Protein AF-A0A1S2IKV8-F1 (afdb_monomer_lite)

pLDDT: mean 79.37, std 18.68, range [34.56, 98.0]

Structure (mmCIF, N/CA/C/O backbone):
data_AF-A0A1S2IKV8-F1
#
_entry.id   AF-A0A1S2IKV8-F1
#
loop_
_atom_site.group_PDB
_atom_site.id
_atom_site.type_symbol
_atom_site.label_atom_id
_atom_site.label_alt_id
_atom_site.label_comp_id
_atom_site.label_asym_id
_atom_site.label_entity_id
_atom_site.label_seq_id
_atom_site.pdbx_PDB_ins_code
_atom_site.Cartn_x
_atom_site.Cartn_y
_atom_site.Cartn_z
_atom_site.occupancy
_atom_site.B_iso_or_equiv
_atom_site.auth_seq_id
_atom_site.auth_comp_id
_atom_site.auth_asym_id
_atom_site.auth_atom_id
_atom_site.pdbx_PDB_model_num
ATOM 1 N N . MET A 1 1 ? 4.629 18.616 -2.161 1.00 34.56 1 MET A N 1
ATOM 2 C CA . MET A 1 1 ? 4.610 17.263 -1.569 1.00 34.56 1 MET A CA 1
ATOM 3 C C . MET A 1 1 ? 3.720 16.422 -2.468 1.00 34.56 1 MET A C 1
ATOM 5 O O . MET A 1 1 ? 2.600 16.847 -2.713 1.00 34.56 1 MET A O 1
ATOM 9 N N . ALA A 1 2 ? 4.242 15.358 -3.077 1.00 35.72 2 ALA A N 1
ATOM 10 C CA . ALA A 1 2 ? 3.446 14.491 -3.943 1.00 35.72 2 ALA A CA 1
ATOM 11 C C . ALA A 1 2 ? 2.628 13.530 -3.077 1.00 35.72 2 ALA A C 1
ATOM 13 O O . ALA A 1 2 ? 3.184 12.928 -2.161 1.00 35.72 2 ALA A O 1
ATOM 14 N N . VAL A 1 3 ? 1.330 13.417 -3.344 1.00 51.94 3 VAL A N 1
ATOM 15 C CA . VAL A 1 3 ? 0.437 12.495 -2.636 1.00 51.94 3 VAL A CA 1
ATOM 16 C C . VAL A 1 3 ? 0.169 11.319 -3.561 1.00 51.94 3 VAL A C 1
ATOM 18 O O . VAL A 1 3 ? -0.279 11.508 -4.689 1.00 51.94 3 VAL A O 1
ATOM 21 N N . TRP A 1 4 ? 0.460 10.107 -3.097 1.00 59.16 4 TRP A N 1
ATOM 22 C CA . TRP A 1 4 ? 0.116 8.891 -3.824 1.00 59.16 4 TRP A CA 1
ATOM 23 C C . TRP A 1 4 ? -1.388 8.628 -3.682 1.00 59.16 4 TRP A C 1
ATOM 25 O O . TRP A 1 4 ? -1.863 8.168 -2.639 1.00 59.16 4 TRP A O 1
ATOM 35 N N . GLY A 1 5 ? -2.148 9.006 -4.711 1.00 56.25 5 GLY A N 1
ATOM 36 C CA . GLY A 1 5 ? -3.606 8.880 -4.735 1.00 56.25 5 GLY A CA 1
ATOM 37 C C . GLY A 1 5 ? -4.066 7.423 -4.732 1.00 56.25 5 GLY A C 1
ATOM 38 O O . GLY A 1 5 ? -3.407 6.556 -5.305 1.00 56.25 5 GLY A O 1
ATOM 39 N N . ALA A 1 6 ? -5.186 7.153 -4.057 1.00 60.28 6 ALA A N 1
ATOM 40 C CA . ALA A 1 6 ? -5.900 5.894 -4.249 1.00 60.28 6 ALA A CA 1
ATOM 41 C C . ALA A 1 6 ? -6.487 5.867 -5.665 1.00 60.28 6 ALA A C 1
ATOM 43 O O . ALA A 1 6 ? -6.822 6.918 -6.209 1.00 60.28 6 ALA A O 1
ATOM 44 N N . ASP A 1 7 ? -6.682 4.678 -6.225 1.00 66.56 7 ASP A N 1
ATOM 45 C CA . ASP A 1 7 ? -7.794 4.510 -7.157 1.00 66.56 7 ASP A CA 1
ATOM 46 C C . ASP A 1 7 ? -9.071 4.561 -6.308 1.00 66.56 7 ASP A C 1
ATOM 48 O O . ASP A 1 7 ? -9.242 3.724 -5.417 1.00 66.56 7 ASP A O 1
ATOM 52 N N . ASP A 1 8 ? -9.928 5.560 -6.536 1.00 66.69 8 ASP A N 1
ATOM 53 C CA . ASP A 1 8 ? -11.149 5.785 -5.750 1.00 66.69 8 ASP A CA 1
ATOM 54 C C . ASP A 1 8 ? -12.040 4.534 -5.692 1.00 66.69 8 ASP A C 1
ATOM 56 O O . ASP A 1 8 ? -12.746 4.316 -4.708 1.00 66.69 8 ASP A O 1
ATOM 60 N N . MET A 1 9 ? -11.970 3.665 -6.709 1.00 75.06 9 MET A N 1
ATOM 61 C CA . MET A 1 9 ? -12.713 2.405 -6.749 1.00 75.06 9 MET A CA 1
ATOM 62 C C . MET A 1 9 ? -12.242 1.390 -5.697 1.00 75.06 9 MET A C 1
ATOM 64 O O . MET A 1 9 ? -13.021 0.538 -5.265 1.00 75.06 9 MET A O 1
ATOM 68 N N . TRP A 1 10 ? -10.977 1.463 -5.283 1.00 77.94 10 TRP A N 1
ATOM 69 C CA . TRP A 1 10 ? -10.356 0.509 -4.363 1.00 77.94 10 TRP A CA 1
ATOM 70 C C . TRP A 1 10 ? -10.023 1.097 -2.998 1.00 77.94 10 TRP A C 1
ATOM 72 O O . TRP A 1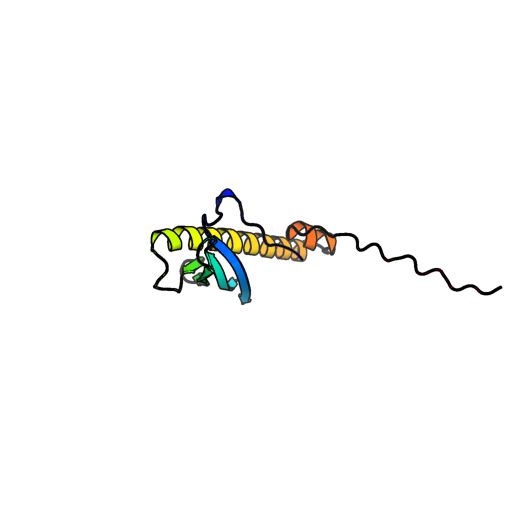 10 ? -9.492 0.367 -2.164 1.00 77.94 10 TRP A O 1
ATOM 82 N N . ALA A 1 11 ? -10.360 2.365 -2.759 1.00 85.31 11 ALA A N 1
ATOM 83 C CA . ALA A 1 11 ? -10.080 3.053 -1.510 1.00 85.31 11 ALA A CA 1
ATOM 84 C C . ALA A 1 11 ? -10.632 2.283 -0.293 1.00 85.31 11 ALA A C 1
ATOM 86 O O . ALA A 1 11 ? -11.820 1.952 -0.215 1.00 85.31 11 ALA A O 1
ATOM 87 N N . ALA A 1 12 ? -9.764 2.020 0.687 1.00 89.06 12 ALA A N 1
ATOM 88 C CA . ALA A 1 12 ? -10.140 1.351 1.930 1.00 89.06 12 ALA A CA 1
ATOM 89 C C . ALA A 1 12 ? -11.058 2.254 2.774 1.00 89.06 12 ALA A C 1
ATOM 91 O O . ALA A 1 12 ? -10.600 3.122 3.512 1.00 89.06 12 ALA A O 1
ATOM 92 N N . THR A 1 13 ? -12.376 2.066 2.670 1.00 90.00 13 THR A N 1
ATOM 93 C CA . THR A 1 13 ? -13.355 2.902 3.386 1.00 90.00 13 THR A CA 1
ATOM 94 C C . THR A 1 13 ? -13.102 2.879 4.897 1.00 90.00 13 THR A C 1
ATOM 96 O O . THR A 1 13 ? -12.982 1.811 5.492 1.00 90.00 13 THR A O 1
ATOM 99 N N . GLY A 1 14 ? -13.035 4.061 5.515 1.00 91.06 14 GLY A N 1
ATOM 100 C CA . GLY A 1 14 ? -12.750 4.219 6.946 1.00 91.06 14 GLY A CA 1
ATOM 101 C C . GLY A 1 14 ? -11.260 4.240 7.302 1.00 91.06 14 GLY A C 1
ATOM 102 O O . GLY A 1 14 ? -10.932 4.540 8.451 1.00 91.06 14 GLY A O 1
ATOM 103 N N . TRP A 1 15 ? -10.368 4.012 6.335 1.00 93.75 15 TRP A N 1
ATOM 104 C CA . TRP A 1 15 ? -8.919 3.976 6.519 1.00 93.75 15 TRP A CA 1
ATOM 105 C C . TRP A 1 15 ? -8.209 4.917 5.545 1.00 93.75 15 TRP A C 1
ATOM 107 O O . TRP A 1 15 ? -8.590 5.056 4.385 1.00 93.75 15 TRP A O 1
ATOM 117 N N . SER A 1 16 ? -7.134 5.539 6.013 1.00 92.44 16 SER A N 1
ATOM 118 C CA . SER A 1 16 ? -6.271 6.399 5.207 1.00 92.44 16 SER A CA 1
ATOM 119 C C . SER A 1 16 ? -4.854 5.855 5.209 1.00 92.44 16 SER A C 1
ATOM 121 O O . SER A 1 16 ? -4.363 5.391 6.236 1.00 92.44 16 SER A O 1
ATOM 123 N N . LEU A 1 17 ? -4.177 5.940 4.068 1.00 92.62 17 LEU A N 1
ATOM 124 C CA . LEU A 1 17 ? -2.761 5.607 3.987 1.00 92.62 17 LEU A CA 1
ATOM 125 C C . LEU A 1 17 ? -1.944 6.669 4.737 1.00 92.62 17 LEU A C 1
ATOM 127 O O . LEU A 1 17 ? -2.022 7.853 4.409 1.00 92.62 17 LEU A O 1
ATOM 131 N N . LEU A 1 18 ? -1.177 6.242 5.738 1.00 93.12 18 LEU A N 1
ATOM 132 C CA . LEU A 1 18 ? -0.354 7.108 6.579 1.00 93.12 18 LEU A CA 1
ATOM 133 C C . LEU A 1 18 ? 1.097 7.144 6.093 1.00 93.12 18 LEU A C 1
ATOM 135 O O . LEU A 1 18 ? 1.660 8.221 5.910 1.00 93.12 18 LEU A O 1
ATOM 139 N N . THR A 1 19 ? 1.703 5.975 5.879 1.00 93.62 19 THR A N 1
ATOM 140 C CA . THR A 1 19 ? 3.098 5.862 5.434 1.00 93.62 19 THR A CA 1
ATOM 141 C C . THR A 1 19 ? 3.262 4.790 4.363 1.00 93.62 19 THR A C 1
ATOM 143 O O . THR A 1 19 ? 2.469 3.853 4.240 1.00 93.62 19 THR A O 1
ATOM 146 N N . VAL A 1 20 ? 4.327 4.951 3.581 1.00 93.81 20 VAL A N 1
ATOM 147 C CA . VAL A 1 20 ? 4.752 4.021 2.538 1.00 93.81 20 VAL A CA 1
ATOM 148 C C . VAL A 1 20 ? 6.240 3.784 2.727 1.00 93.81 20 VAL A C 1
ATOM 150 O O . VAL A 1 20 ? 7.039 4.676 2.452 1.00 93.81 20 VAL A O 1
ATOM 153 N N . ASP A 1 21 ? 6.605 2.594 3.186 1.00 94.56 21 ASP A N 1
ATOM 154 C CA . ASP A 1 21 ? 7.991 2.136 3.255 1.00 94.56 21 ASP A CA 1
ATOM 155 C C . ASP A 1 21 ? 8.145 0.906 2.364 1.00 94.56 21 ASP A C 1
ATOM 157 O O . ASP A 1 21 ? 8.193 -0.234 2.821 1.00 94.56 21 ASP A O 1
ATOM 161 N N . VAL A 1 22 ? 8.114 1.138 1.052 1.00 92.31 22 VAL A N 1
ATOM 162 C CA . VAL A 1 22 ? 8.230 0.085 0.041 1.00 92.31 22 VAL A CA 1
ATOM 163 C C . VAL A 1 22 ? 9.399 0.392 -0.875 1.00 92.31 22 VAL A C 1
ATOM 165 O O . VAL A 1 22 ? 9.484 1.465 -1.473 1.00 92.31 22 VAL A O 1
ATOM 168 N N . GLY A 1 23 ? 10.281 -0.591 -1.015 1.00 90.81 23 GLY A N 1
ATOM 169 C CA . GLY A 1 23 ? 11.379 -0.586 -1.966 1.00 90.81 23 GLY A CA 1
ATOM 170 C C . GLY A 1 23 ? 11.179 -1.606 -3.081 1.00 90.81 23 GLY A C 1
ATOM 171 O O . GLY A 1 23 ? 10.280 -2.448 -3.053 1.00 90.81 23 GLY A O 1
ATOM 172 N N . MET A 1 24 ? 12.082 -1.551 -4.056 1.00 88.75 24 MET A N 1
ATOM 173 C CA . MET A 1 24 ? 12.186 -2.539 -5.125 1.00 88.75 24 MET A CA 1
ATOM 174 C C . MET A 1 24 ? 13.476 -3.335 -4.942 1.00 88.75 24 MET A C 1
ATOM 176 O O . MET A 1 24 ? 14.569 -2.769 -4.943 1.00 88.75 24 MET A O 1
ATOM 180 N N . LYS A 1 25 ? 13.371 -4.658 -4.813 1.00 86.12 25 LYS A N 1
ATOM 181 C CA . LYS A 1 25 ? 14.514 -5.573 -4.737 1.00 86.12 25 LYS A CA 1
ATOM 182 C C . LYS A 1 25 ? 14.476 -6.515 -5.932 1.00 86.12 25 LYS A C 1
ATOM 184 O O . LYS A 1 25 ? 13.542 -7.296 -6.084 1.00 86.12 25 LYS A O 1
ATOM 189 N N . GLY A 1 26 ? 15.478 -6.411 -6.807 1.00 84.00 26 GLY A N 1
ATOM 190 C CA . GLY A 1 26 ? 15.547 -7.233 -8.021 1.00 84.00 26 GLY A CA 1
ATOM 191 C C . GLY A 1 26 ? 14.322 -7.088 -8.934 1.00 84.00 26 GLY A C 1
ATOM 192 O O . GLY A 1 26 ? 13.896 -8.068 -9.527 1.00 84.00 26 GLY A O 1
ATOM 193 N N . GLY A 1 27 ? 13.719 -5.894 -8.996 1.00 83.69 27 GLY A N 1
ATOM 194 C CA . GLY A 1 27 ? 12.514 -5.638 -9.798 1.00 83.69 27 GLY A CA 1
ATOM 195 C C . GLY A 1 27 ? 11.191 -6.043 -9.139 1.00 83.69 27 GLY A C 1
ATOM 196 O O . GLY A 1 27 ? 10.143 -5.846 -9.741 1.00 83.69 27 GLY A O 1
ATOM 197 N N . THR A 1 28 ? 11.217 -6.545 -7.903 1.00 90.00 28 THR A N 1
ATOM 198 C CA . THR A 1 28 ? 10.014 -6.938 -7.153 1.00 90.00 28 THR A CA 1
ATOM 199 C C . THR A 1 28 ? 9.785 -6.038 -5.936 1.00 90.00 28 THR A C 1
ATOM 201 O O . THR A 1 28 ? 10.765 -5.583 -5.337 1.00 90.00 28 THR A O 1
ATOM 204 N N . PRO A 1 29 ? 8.527 -5.753 -5.555 1.00 92.62 29 PRO A N 1
ATOM 205 C CA . PRO A 1 29 ? 8.229 -4.873 -4.434 1.00 92.62 29 PRO A CA 1
ATOM 206 C C . PRO A 1 29 ? 8.388 -5.608 -3.099 1.00 92.62 29 PRO A C 1
ATOM 208 O O . PRO A 1 29 ? 8.003 -6.773 -2.955 1.00 92.62 29 PRO A O 1
ATOM 211 N N . LEU A 1 30 ? 8.925 -4.905 -2.106 1.00 95.19 30 LEU A N 1
ATOM 212 C CA . LEU A 1 30 ? 9.078 -5.397 -0.741 1.00 95.19 30 LEU A CA 1
ATOM 213 C C . LEU A 1 30 ? 8.989 -4.234 0.247 1.00 95.19 30 LEU A C 1
ATOM 215 O O . LEU A 1 30 ? 9.639 -3.209 0.041 1.00 95.19 30 LEU A O 1
ATOM 219 N N . GLY A 1 31 ? 8.245 -4.415 1.334 1.00 95.81 31 GLY A N 1
ATOM 220 C CA . GLY A 1 31 ? 8.187 -3.438 2.419 1.00 95.81 31 GLY A CA 1
ATOM 221 C C . GLY A 1 31 ? 6.856 -3.447 3.154 1.00 95.81 31 GLY A C 1
ATOM 222 O O . GLY A 1 31 ? 6.206 -4.491 3.243 1.00 95.81 31 GLY A O 1
ATOM 223 N N . THR A 1 32 ? 6.451 -2.283 3.652 1.00 97.06 32 THR A N 1
ATOM 224 C CA . THR A 1 32 ? 5.263 -2.111 4.489 1.00 97.06 32 THR A CA 1
ATOM 225 C C . THR A 1 32 ? 4.503 -0.836 4.124 1.00 97.06 32 THR A C 1
ATOM 227 O O . THR A 1 32 ? 5.091 0.195 3.793 1.00 97.06 32 THR A O 1
ATOM 230 N N . LEU A 1 33 ? 3.175 -0.899 4.201 1.00 95.94 33 LEU A N 1
ATOM 231 C CA . LEU A 1 33 ? 2.286 0.263 4.194 1.00 95.94 33 LEU A CA 1
ATOM 232 C C . LEU A 1 33 ? 1.623 0.384 5.565 1.00 95.94 33 LEU A C 1
ATOM 234 O O . LEU A 1 33 ? 1.109 -0.617 6.060 1.00 95.94 33 LEU A O 1
ATOM 238 N N . THR A 1 34 ? 1.568 1.583 6.139 1.00 95.81 34 THR A N 1
ATOM 239 C CA . THR A 1 34 ? 0.803 1.825 7.371 1.00 95.81 34 THR A CA 1
ATOM 240 C C . THR A 1 34 ? -0.473 2.577 7.039 1.00 95.81 34 THR A C 1
ATOM 242 O O . THR A 1 34 ? -0.441 3.624 6.389 1.00 95.81 34 THR A O 1
ATOM 245 N N . TYR A 1 35 ? -1.596 2.065 7.524 1.00 95.19 35 TYR A N 1
ATOM 246 C CA . TYR A 1 35 ? -2.909 2.689 7.442 1.00 95.19 35 TYR A CA 1
ATOM 247 C C . TYR A 1 35 ? -3.329 3.207 8.811 1.00 95.19 35 TYR A C 1
ATOM 249 O O . TYR A 1 35 ? -2.972 2.624 9.832 1.00 95.19 35 TYR A O 1
ATOM 257 N N . ILE A 1 36 ? -4.112 4.282 8.827 1.00 95.31 36 ILE A N 1
ATOM 258 C CA . ILE A 1 36 ? -4.726 4.852 10.025 1.00 95.31 36 ILE A CA 1
ATOM 259 C C . ILE A 1 36 ? -6.248 4.887 9.873 1.00 95.31 36 ILE A C 1
ATOM 261 O O . ILE A 1 36 ? -6.771 5.289 8.832 1.00 95.31 36 ILE A O 1
ATOM 265 N N . GLU A 1 37 ? -6.963 4.455 10.905 1.00 94.44 37 GLU A N 1
ATOM 266 C CA . GLU A 1 37 ? -8.416 4.509 10.978 1.00 94.44 37 GLU A CA 1
ATOM 267 C C . GLU A 1 37 ? -8.857 5.963 11.156 1.00 94.44 37 GLU A C 1
ATOM 269 O O . GLU A 1 37 ? -8.403 6.680 12.051 1.00 94.44 37 GLU A O 1
ATOM 274 N N . THR A 1 38 ? -9.780 6.393 10.304 1.00 91.94 38 THR A N 1
ATOM 275 C CA . THR A 1 38 ? -10.259 7.781 10.231 1.00 91.94 38 THR A CA 1
ATOM 276 C C . THR A 1 38 ? -10.996 8.258 11.485 1.00 91.94 38 THR A C 1
ATOM 278 O O . THR A 1 38 ? -11.098 9.462 11.706 1.00 91.94 38 THR A O 1
ATOM 281 N N . THR A 1 39 ? -11.510 7.341 12.307 1.00 92.81 39 THR A N 1
ATOM 282 C CA . THR A 1 39 ? -12.375 7.641 13.460 1.00 92.81 39 THR A CA 1
ATOM 283 C C . THR A 1 39 ? -11.689 7.457 14.813 1.00 92.81 39 THR A C 1
ATOM 285 O O . THR A 1 39 ? -12.050 8.142 15.767 1.00 92.81 39 THR A O 1
ATOM 288 N N . SER A 1 40 ? -10.731 6.532 14.921 1.00 86.56 40 SER A N 1
ATOM 289 C CA . SER A 1 40 ? -10.187 6.068 16.207 1.00 86.56 40 SER A CA 1
ATOM 290 C C . SER A 1 40 ? -8.671 6.251 16.345 1.00 86.56 40 SER A C 1
ATOM 292 O O . SER A 1 40 ? -8.108 5.931 17.392 1.00 86.56 40 SER A O 1
ATOM 294 N N . SER A 1 41 ? -7.996 6.733 15.294 1.00 87.81 41 SER A N 1
ATOM 295 C CA . SER A 1 41 ? -6.530 6.808 15.196 1.00 87.81 41 SER A CA 1
ATOM 296 C C . SER A 1 41 ? -5.801 5.464 15.348 1.00 87.81 41 SER A C 1
ATOM 298 O O . SER A 1 41 ? -4.577 5.453 15.476 1.00 87.81 41 SER A O 1
ATOM 300 N N . ARG A 1 42 ? -6.512 4.326 15.322 1.00 94.12 42 ARG A N 1
ATOM 301 C CA . ARG A 1 42 ? -5.898 2.994 15.239 1.00 94.12 42 ARG A CA 1
ATOM 302 C C . ARG A 1 42 ? -5.050 2.899 13.982 1.00 94.12 42 ARG A C 1
ATOM 304 O O . ARG A 1 42 ? -5.469 3.356 12.926 1.00 94.12 42 ARG A O 1
ATOM 311 N N . THR A 1 43 ? -3.891 2.266 14.073 1.00 95.44 43 THR A N 1
ATOM 312 C CA . THR A 1 43 ? -3.047 2.004 12.906 1.00 95.44 43 THR A CA 1
ATOM 313 C C . THR A 1 43 ? -2.964 0.518 12.621 1.00 95.44 43 THR A C 1
ATOM 315 O O . THR A 1 43 ? -3.003 -0.291 13.545 1.00 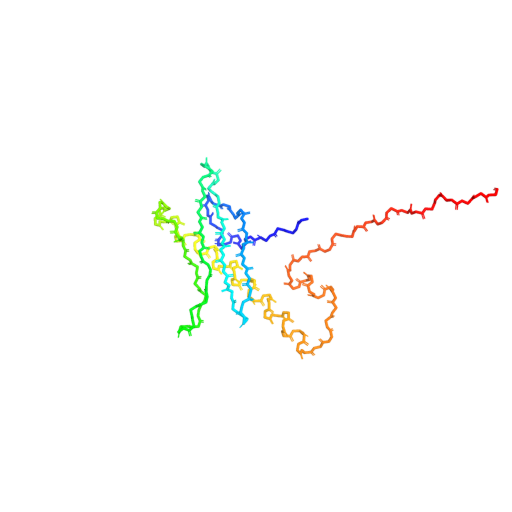95.44 43 THR A O 1
ATOM 318 N N . THR A 1 44 ? -2.814 0.160 11.351 1.00 96.50 44 THR A N 1
ATOM 319 C CA . THR A 1 44 ? -2.529 -1.214 10.942 1.00 96.50 44 THR A CA 1
ATOM 320 C C . THR A 1 44 ? -1.490 -1.237 9.836 1.00 96.50 44 THR A C 1
ATOM 322 O O . THR A 1 44 ? -1.487 -0.376 8.954 1.00 96.50 44 THR A O 1
ATOM 325 N N . ASP A 1 45 ? -0.611 -2.230 9.892 1.00 97.25 45 ASP A N 1
ATOM 326 C CA . ASP A 1 45 ? 0.461 -2.407 8.925 1.00 97.25 45 ASP A CA 1
ATOM 327 C C . ASP A 1 45 ? 0.121 -3.518 7.938 1.00 97.25 45 ASP A C 1
ATOM 329 O O . ASP A 1 45 ? -0.356 -4.598 8.304 1.00 97.25 45 ASP A O 1
ATOM 333 N N . VAL A 1 46 ? 0.425 -3.262 6.671 1.00 98.00 46 VAL A N 1
ATOM 334 C CA . VAL A 1 46 ? 0.273 -4.195 5.560 1.00 98.00 46 VAL A CA 1
ATOM 335 C C . VAL A 1 46 ? 1.652 -4.547 5.034 1.00 98.00 46 VAL A C 1
ATOM 337 O O . VAL A 1 46 ? 2.347 -3.694 4.482 1.00 98.00 46 VAL A O 1
ATOM 340 N N . ALA A 1 47 ? 2.037 -5.813 5.157 1.00 97.88 47 ALA A N 1
ATOM 341 C CA . ALA A 1 47 ? 3.244 -6.318 4.521 1.00 97.88 47 ALA A CA 1
ATOM 342 C C . ALA A 1 47 ? 3.035 -6.401 3.011 1.00 97.88 47 ALA A C 1
ATOM 344 O O . ALA A 1 47 ? 2.018 -6.919 2.546 1.00 97.88 47 ALA A O 1
ATOM 345 N N . VAL A 1 48 ? 4.033 -5.961 2.254 1.00 97.56 48 VAL A N 1
ATOM 346 C CA . VAL A 1 48 ? 4.116 -6.077 0.799 1.00 97.56 48 VAL A CA 1
ATOM 347 C C . VAL A 1 48 ? 5.260 -7.017 0.458 1.00 97.56 48 VAL A C 1
ATOM 349 O O . VAL A 1 48 ? 6.396 -6.814 0.891 1.00 97.56 48 VAL A O 1
ATOM 352 N N . ARG A 1 49 ? 4.977 -8.040 -0.346 1.00 95.88 49 ARG A N 1
ATOM 353 C CA . ARG A 1 49 ? 6.001 -8.946 -0.874 1.00 95.88 49 ARG A CA 1
ATOM 354 C C . ARG A 1 49 ? 5.616 -9.500 -2.235 1.00 95.88 49 ARG A C 1
ATOM 356 O O . ARG A 1 49 ? 4.442 -9.527 -2.602 1.00 95.88 49 ARG A O 1
ATOM 363 N N . TRP A 1 50 ? 6.609 -10.035 -2.928 1.00 95.25 50 TRP A N 1
ATOM 364 C CA . TRP A 1 50 ? 6.404 -10.864 -4.106 1.00 95.25 50 TRP A CA 1
ATOM 365 C C . TRP A 1 50 ? 6.444 -12.344 -3.735 1.00 95.25 50 TRP A C 1
ATOM 367 O O . TRP A 1 50 ? 7.346 -12.802 -3.034 1.00 95.25 50 TRP A O 1
ATOM 377 N N . ASP A 1 51 ? 5.455 -13.094 -4.196 1.00 93.81 51 ASP A N 1
ATOM 378 C CA . ASP A 1 51 ? 5.447 -14.546 -4.131 1.00 93.81 51 ASP A CA 1
ATOM 379 C C . ASP A 1 51 ? 6.080 -15.096 -5.406 1.00 93.81 51 ASP A C 1
ATOM 381 O O . ASP A 1 51 ? 5.454 -15.127 -6.461 1.00 93.81 51 ASP A O 1
ATOM 385 N N . HIS A 1 52 ? 7.336 -15.529 -5.297 1.00 89.56 52 HIS A N 1
ATOM 386 C CA . HIS A 1 52 ? 8.107 -16.057 -6.423 1.00 89.56 52 HIS A CA 1
ATOM 387 C C . HIS A 1 52 ? 7.604 -17.408 -6.945 1.00 89.56 52 HIS A C 1
ATOM 389 O O . HIS A 1 52 ? 7.985 -17.799 -8.044 1.00 89.56 52 HIS A O 1
ATOM 395 N N . VAL A 1 53 ? 6.790 -18.141 -6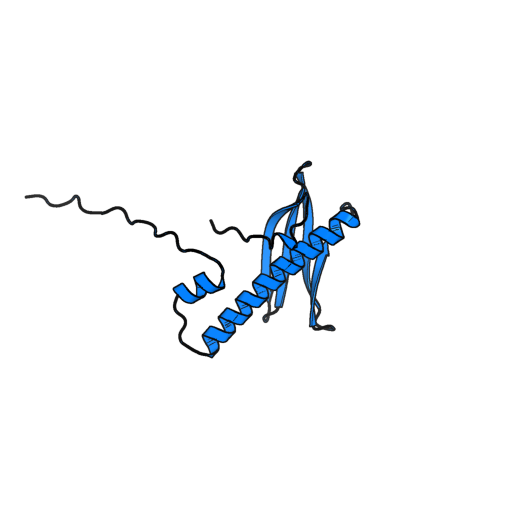.177 1.00 93.75 53 VAL A N 1
ATOM 396 C CA . VAL A 1 53 ? 6.264 -19.444 -6.613 1.00 93.75 53 VAL A CA 1
ATOM 397 C C . VAL A 1 53 ? 5.111 -19.245 -7.589 1.00 93.75 53 VAL A C 1
ATOM 399 O O . VAL A 1 53 ? 5.041 -19.926 -8.608 1.00 93.75 53 VAL A O 1
ATOM 402 N N . HIS A 1 54 ? 4.224 -18.298 -7.284 1.00 93.75 54 HIS A N 1
ATOM 403 C CA . HIS A 1 54 ? 3.034 -18.010 -8.091 1.00 93.75 54 HIS A CA 1
ATOM 404 C C . HIS A 1 54 ? 3.167 -16.736 -8.935 1.00 93.75 54 HIS A C 1
ATOM 406 O O . HIS A 1 54 ? 2.198 -16.326 -9.563 1.00 93.75 54 HIS A O 1
ATOM 412 N N . ASP A 1 55 ? 4.346 -16.113 -8.913 1.00 91.00 55 ASP A N 1
ATOM 413 C CA . ASP A 1 55 ? 4.675 -14.852 -9.580 1.00 91.00 55 ASP A CA 1
ATOM 414 C C . ASP A 1 55 ? 3.624 -13.751 -9.361 1.00 91.00 55 ASP A C 1
ATOM 416 O O . ASP A 1 55 ? 3.107 -13.137 -10.293 1.00 91.00 55 ASP A O 1
ATOM 420 N N . GLN A 1 56 ? 3.260 -13.535 -8.093 1.00 93.75 56 GLN A N 1
ATOM 421 C CA . GLN A 1 56 ? 2.179 -12.621 -7.725 1.00 93.75 56 GLN A CA 1
ATOM 422 C C . GLN A 1 56 ? 2.576 -11.646 -6.618 1.00 93.75 56 GLN A C 1
ATOM 424 O O . GLN A 1 56 ? 3.290 -11.979 -5.667 1.00 93.75 56 GLN A O 1
ATOM 429 N N . LEU A 1 57 ? 2.009 -10.445 -6.690 1.00 95.12 57 LEU A N 1
ATOM 430 C CA . LEU A 1 57 ? 2.031 -9.484 -5.597 1.00 95.12 57 LEU A CA 1
ATOM 431 C C . LEU A 1 57 ? 1.139 -9.961 -4.445 1.00 95.12 57 LEU A C 1
ATOM 433 O O . LEU A 1 57 ? -0.049 -10.230 -4.628 1.00 95.12 57 LEU A O 1
ATOM 437 N N . GLN A 1 58 ? 1.687 -9.968 -3.234 1.00 96.31 58 GLN A N 1
ATOM 438 C CA . GLN A 1 58 ? 0.940 -10.216 -2.008 1.00 96.31 58 GLN A CA 1
ATOM 439 C C . GLN A 1 58 ? 0.991 -8.996 -1.094 1.00 96.31 58 GLN A C 1
ATOM 441 O O . GLN A 1 58 ? 2.066 -8.489 -0.768 1.00 96.31 58 GLN A O 1
ATOM 446 N N . CYS A 1 59 ? -0.190 -8.579 -0.642 1.00 97.12 59 CYS A N 1
ATOM 447 C CA . CYS A 1 59 ? -0.355 -7.624 0.445 1.00 97.12 59 CYS A CA 1
ATOM 448 C C . CYS A 1 59 ? -1.240 -8.267 1.509 1.00 97.12 59 CYS A C 1
ATOM 450 O O . CYS A 1 59 ? -2.297 -8.800 1.164 1.00 97.12 59 CYS A O 1
ATOM 452 N N . PHE A 1 60 ? -0.797 -8.249 2.762 1.00 96.69 60 PHE A N 1
ATOM 453 C CA . PHE A 1 60 ? -1.546 -8.819 3.881 1.00 96.69 60 PHE A CA 1
ATOM 454 C C . PHE A 1 60 ? -1.363 -7.984 5.143 1.00 96.69 60 PHE A C 1
ATOM 456 O O . PHE A 1 60 ? -0.256 -7.531 5.441 1.00 96.69 60 PHE A O 1
ATOM 463 N N . VAL A 1 61 ? -2.448 -7.783 5.885 1.00 97.38 61 VAL A N 1
ATOM 464 C CA . VAL A 1 61 ? -2.401 -7.099 7.178 1.00 97.38 61 VAL A CA 1
ATOM 465 C C . VAL A 1 61 ? -1.654 -7.975 8.185 1.00 97.38 61 VAL A C 1
ATOM 467 O O . VAL A 1 61 ? -1.950 -9.163 8.339 1.00 97.38 61 VAL A O 1
ATOM 470 N N . ILE A 1 62 ? -0.674 -7.386 8.867 1.00 95.56 62 ILE A N 1
ATOM 471 C CA . ILE A 1 62 ? 0.191 -8.073 9.837 1.00 95.56 62 ILE A CA 1
ATOM 472 C C . ILE A 1 62 ? -0.449 -8.071 11.231 1.00 95.56 62 ILE A C 1
ATOM 474 O O . ILE A 1 62 ? -0.282 -9.021 12.000 1.00 95.56 62 ILE A O 1
ATOM 478 N N . ASP A 1 63 ? -1.206 -7.021 11.548 1.00 89.25 63 ASP A N 1
ATOM 479 C CA . ASP A 1 63 ? -1.863 -6.870 12.840 1.00 89.25 63 ASP A CA 1
ATOM 480 C C . ASP A 1 63 ? -3.012 -7.879 13.027 1.00 89.25 63 ASP A C 1
ATOM 482 O O . ASP A 1 63 ? -3.875 -8.081 12.165 1.00 89.25 63 ASP A O 1
ATOM 486 N N . ARG A 1 64 ? -3.024 -8.529 14.195 1.00 82.62 64 ARG A N 1
ATOM 487 C CA . ARG A 1 64 ? -4.046 -9.509 14.567 1.00 82.62 64 ARG A CA 1
ATOM 488 C C . ARG A 1 64 ? -5.323 -8.869 15.105 1.00 82.62 64 ARG A C 1
ATOM 490 O O . ARG A 1 64 ? -6.354 -9.539 15.073 1.00 82.62 64 ARG A O 1
ATOM 497 N N . GLU A 1 65 ? -5.268 -7.629 15.569 1.00 87.62 65 GLU A N 1
ATOM 498 C CA . GLU A 1 65 ? -6.407 -6.931 16.172 1.00 87.62 65 GLU A CA 1
ATOM 499 C C . GLU A 1 65 ? -7.322 -6.295 15.122 1.00 87.62 65 GLU A C 1
ATOM 501 O O . GLU A 1 65 ? -8.518 -6.129 15.355 1.00 87.62 65 GLU A O 1
ATOM 506 N N . THR A 1 66 ? -6.796 -6.022 13.927 1.00 89.88 66 THR A N 1
ATOM 507 C CA . THR A 1 66 ? -7.587 -5.576 12.776 1.00 89.88 66 THR A CA 1
ATOM 508 C C . THR A 1 66 ? -8.650 -6.622 12.416 1.00 89.88 66 THR A C 1
ATOM 510 O O . THR A 1 66 ? -8.334 -7.802 12.196 1.00 89.88 66 THR A O 1
ATOM 513 N N . ALA A 1 67 ? -9.918 -6.211 12.339 1.00 91.12 67 ALA A N 1
ATOM 514 C CA . ALA A 1 67 ? -11.032 -7.119 12.089 1.00 91.12 67 ALA A CA 1
ATOM 515 C C . ALA A 1 67 ? -10.965 -7.690 10.666 1.00 91.12 67 ALA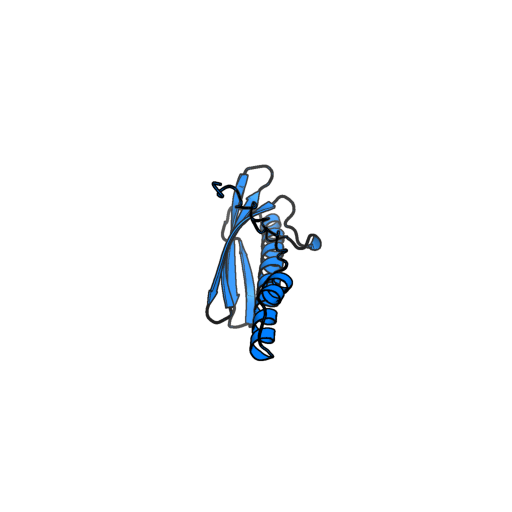 A C 1
ATOM 517 O O . ALA A 1 67 ? -10.528 -7.023 9.733 1.00 91.12 67 ALA A O 1
ATOM 518 N N . ARG A 1 68 ? -11.436 -8.927 10.460 1.00 90.56 68 ARG A N 1
ATOM 519 C CA . ARG A 1 68 ? -11.308 -9.617 9.161 1.00 90.56 68 ARG A CA 1
ATOM 520 C C . ARG A 1 68 ? -11.845 -8.800 7.977 1.00 90.56 68 ARG A C 1
ATOM 522 O O . ARG A 1 68 ? -11.182 -8.728 6.950 1.00 90.56 68 ARG A O 1
ATOM 529 N N . MET A 1 69 ? -13.017 -8.183 8.126 1.00 89.62 69 MET A N 1
ATOM 530 C CA . MET A 1 69 ? -13.612 -7.366 7.061 1.00 89.62 69 MET A CA 1
ATOM 531 C C . MET A 1 69 ? -12.782 -6.111 6.757 1.00 89.62 69 MET A C 1
ATOM 533 O O . MET A 1 69 ? -12.663 -5.735 5.595 1.00 89.62 69 MET A O 1
ATOM 537 N N . GLU A 1 70 ? -12.172 -5.501 7.780 1.00 93.31 70 GLU A N 1
ATOM 538 C CA . GLU A 1 70 ? -11.250 -4.368 7.619 1.00 93.31 70 GLU A CA 1
ATOM 539 C C . GLU A 1 70 ? -9.993 -4.804 6.856 1.00 93.31 70 GLU A C 1
ATOM 541 O O . GLU A 1 70 ? -9.554 -4.118 5.936 1.00 93.31 70 GLU A O 1
ATOM 546 N N . ARG A 1 71 ? -9.450 -5.991 7.161 1.00 95.00 71 ARG A N 1
ATOM 547 C CA . ARG A 1 71 ? -8.272 -6.515 6.452 1.00 95.00 71 ARG A CA 1
ATOM 548 C C . ARG A 1 71 ? -8.519 -6.657 4.963 1.00 95.00 71 ARG A C 1
ATOM 550 O O . ARG A 1 71 ? -7.718 -6.185 4.171 1.00 95.00 71 ARG A O 1
ATOM 557 N N . GLU A 1 72 ? -9.630 -7.271 4.571 1.00 93.38 72 GLU A N 1
ATOM 558 C CA . GLU A 1 72 ? -9.908 -7.545 3.158 1.00 93.38 72 GLU A CA 1
ATOM 559 C C . GLU A 1 72 ? -9.989 -6.258 2.315 1.00 93.38 72 GLU A C 1
ATOM 561 O O . GLU A 1 72 ? -9.532 -6.253 1.168 1.00 93.38 72 GLU A O 1
ATOM 566 N N . VAL A 1 73 ? -10.525 -5.160 2.868 1.00 93.56 73 VAL A N 1
ATOM 567 C CA . VAL A 1 73 ? -10.580 -3.863 2.167 1.00 93.56 73 VAL A CA 1
ATOM 568 C C . VAL A 1 73 ? -9.221 -3.163 2.137 1.00 93.56 73 VAL A C 1
ATOM 570 O O . VAL A 1 73 ? -8.823 -2.671 1.083 1.00 93.56 73 VAL A O 1
ATOM 573 N N . ILE A 1 74 ? -8.471 -3.190 3.241 1.00 95.38 74 ILE A N 1
ATOM 574 C CA . ILE A 1 74 ? -7.136 -2.581 3.342 1.00 95.38 74 ILE A CA 1
ATOM 575 C C . ILE A 1 74 ? -6.133 -3.304 2.434 1.00 95.38 74 ILE A C 1
ATOM 577 O O . ILE A 1 74 ? -5.393 -2.673 1.685 1.00 95.38 74 ILE A O 1
ATOM 581 N N . GLU A 1 75 ? -6.135 -4.637 2.429 1.00 95.88 75 GLU A N 1
ATOM 582 C CA . GLU A 1 75 ? -5.261 -5.446 1.573 1.00 95.88 75 GLU A CA 1
ATOM 583 C C . GLU A 1 75 ? -5.571 -5.262 0.085 1.00 95.88 75 GLU A C 1
ATOM 585 O O . GLU A 1 75 ? -4.675 -5.352 -0.759 1.00 95.88 75 GLU A O 1
ATOM 590 N N . ARG A 1 76 ? -6.844 -5.032 -0.260 1.00 94.38 76 ARG A N 1
ATOM 591 C CA . ARG A 1 76 ? -7.258 -4.740 -1.635 1.00 94.38 76 ARG A CA 1
ATOM 592 C C . ARG A 1 76 ? -6.757 -3.370 -2.086 1.00 94.38 76 ARG A C 1
ATOM 594 O O . ARG A 1 76 ? -6.154 -3.306 -3.155 1.00 94.38 76 ARG A O 1
ATOM 601 N N . ASP A 1 77 ? -6.950 -2.333 -1.274 1.00 94.25 77 ASP A N 1
ATOM 602 C CA . ASP A 1 77 ? -6.412 -0.991 -1.528 1.00 94.25 77 ASP A CA 1
ATOM 603 C C . ASP A 1 77 ? -4.881 -1.034 -1.679 1.00 94.25 77 ASP A C 1
ATOM 605 O O . ASP A 1 77 ? -4.336 -0.573 -2.684 1.00 94.25 77 ASP A O 1
ATOM 609 N N . ALA A 1 78 ? -4.187 -1.697 -0.749 1.00 95.06 78 ALA A N 1
ATOM 610 C CA . ALA A 1 78 ? -2.738 -1.876 -0.782 1.00 95.06 78 ALA A CA 1
ATOM 611 C C . ALA A 1 78 ? -2.259 -2.551 -2.078 1.00 95.06 78 ALA A C 1
ATOM 613 O O . ALA A 1 78 ? -1.344 -2.050 -2.736 1.00 95.06 78 ALA A O 1
ATOM 614 N N . ARG A 1 79 ? -2.898 -3.658 -2.491 1.00 94.75 79 ARG A N 1
ATOM 615 C CA . ARG A 1 79 ? -2.572 -4.335 -3.759 1.00 94.75 79 ARG A CA 1
ATOM 616 C C . ARG A 1 79 ? -2.791 -3.431 -4.964 1.00 94.75 79 ARG A C 1
ATOM 618 O O . ARG A 1 79 ? -1.943 -3.420 -5.851 1.00 94.75 79 ARG A O 1
ATOM 625 N N . ALA A 1 80 ? -3.901 -2.696 -5.010 1.00 91.81 80 ALA A N 1
ATOM 626 C CA . ALA A 1 80 ? -4.206 -1.801 -6.124 1.00 91.81 80 ALA A CA 1
ATOM 627 C C . ALA A 1 80 ? -3.131 -0.715 -6.265 1.00 91.81 80 ALA A C 1
ATOM 629 O O . ALA A 1 80 ? -2.589 -0.500 -7.350 1.00 91.81 80 ALA A O 1
ATOM 630 N N . ARG A 1 81 ? -2.750 -0.097 -5.144 1.00 91.25 81 ARG A N 1
ATOM 631 C CA . ARG A 1 81 ? -1.707 0.928 -5.092 1.00 91.25 81 ARG A CA 1
ATOM 632 C C . ARG A 1 81 ? -0.352 0.388 -5.537 1.00 91.25 81 ARG A C 1
ATOM 634 O O . ARG A 1 81 ? 0.242 0.917 -6.475 1.00 91.25 81 ARG A O 1
ATOM 641 N N . ILE A 1 82 ? 0.129 -0.691 -4.920 1.00 92.88 82 ILE A N 1
ATOM 642 C CA . ILE A 1 82 ? 1.429 -1.283 -5.272 1.00 92.88 82 ILE A CA 1
ATOM 643 C C . ILE A 1 82 ? 1.430 -1.788 -6.718 1.00 92.88 82 ILE A C 1
ATOM 645 O O . ILE A 1 82 ? 2.415 -1.600 -7.428 1.00 92.88 82 ILE A O 1
ATOM 649 N N . GLY A 1 83 ? 0.321 -2.355 -7.195 1.00 90.56 83 GLY A N 1
ATOM 650 C CA . GLY A 1 83 ? 0.151 -2.729 -8.598 1.00 90.56 83 GLY A CA 1
ATOM 651 C C . GLY A 1 83 ? 0.304 -1.539 -9.550 1.00 90.56 83 GLY A C 1
ATOM 652 O O . GLY A 1 83 ? 1.001 -1.649 -10.560 1.00 90.56 83 GLY A O 1
ATOM 653 N N . ALA A 1 84 ? -0.265 -0.379 -9.211 1.00 87.56 84 ALA A N 1
ATOM 654 C CA . ALA A 1 84 ? -0.069 0.850 -9.979 1.00 87.56 84 ALA A CA 1
ATOM 655 C C . ALA A 1 84 ? 1.403 1.300 -9.975 1.00 87.56 84 ALA A C 1
ATOM 657 O O . ALA A 1 84 ? 1.944 1.623 -11.032 1.00 87.56 84 ALA A O 1
ATOM 658 N N . LEU A 1 85 ? 2.085 1.244 -8.826 1.00 86.50 85 LEU A N 1
ATOM 659 C CA . LEU A 1 85 ? 3.518 1.552 -8.732 1.00 86.50 85 LEU A CA 1
ATOM 660 C C . LEU A 1 85 ? 4.371 0.613 -9.601 1.00 86.50 85 LEU A C 1
ATOM 662 O O . L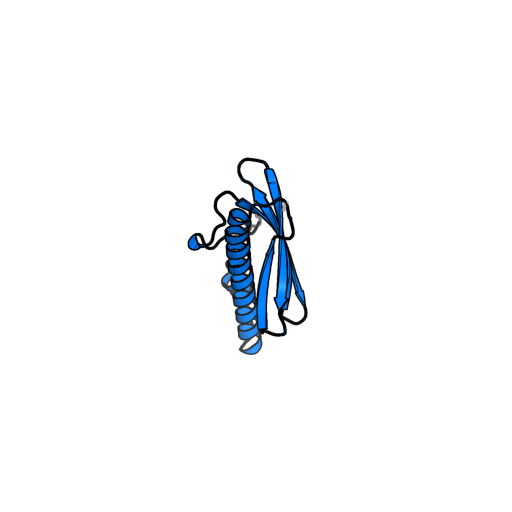EU A 1 85 ? 5.295 1.068 -10.279 1.00 86.50 85 LEU A O 1
ATOM 666 N N . LEU A 1 86 ? 4.056 -0.685 -9.618 1.00 88.00 86 LEU A N 1
ATOM 667 C CA . LEU A 1 86 ? 4.737 -1.659 -10.473 1.00 88.00 86 LEU A CA 1
ATOM 668 C C . LEU A 1 86 ? 4.529 -1.363 -11.952 1.00 88.00 86 LEU A C 1
ATOM 670 O O . LEU A 1 86 ? 5.492 -1.385 -12.717 1.00 88.00 86 LEU A O 1
ATOM 674 N N . ARG A 1 87 ? 3.296 -1.043 -12.351 1.00 86.69 87 ARG A N 1
ATOM 675 C CA . ARG A 1 87 ? 2.980 -0.658 -13.729 1.00 86.69 87 ARG A CA 1
ATOM 676 C C . ARG A 1 87 ? 3.797 0.556 -14.166 1.00 86.69 87 ARG A C 1
ATOM 678 O O . ARG A 1 87 ? 4.417 0.507 -15.223 1.00 86.69 87 ARG A O 1
ATOM 685 N N . ILE A 1 88 ? 3.840 1.601 -13.340 1.00 83.25 88 ILE A N 1
ATOM 686 C CA . ILE A 1 88 ? 4.632 2.813 -13.599 1.00 83.25 88 ILE A CA 1
ATOM 687 C C . ILE A 1 88 ? 6.120 2.468 -13.714 1.00 83.25 88 ILE A C 1
ATOM 689 O O . ILE A 1 88 ? 6.790 2.884 -14.657 1.00 83.25 88 ILE A O 1
ATOM 693 N N . SER A 1 89 ? 6.639 1.664 -12.783 1.00 82.19 89 SER A N 1
ATOM 694 C CA . SER A 1 89 ? 8.046 1.245 -12.781 1.00 82.19 89 SER A CA 1
ATOM 695 C C . SER A 1 89 ? 8.412 0.472 -14.053 1.00 82.19 89 SER A C 1
ATOM 697 O O . SER A 1 89 ? 9.469 0.707 -14.641 1.00 82.19 89 SER A O 1
ATOM 699 N N . ALA A 1 90 ? 7.524 -0.415 -14.510 1.00 83.12 90 ALA A N 1
ATOM 700 C CA . ALA A 1 90 ? 7.691 -1.166 -15.748 1.00 83.12 90 ALA A CA 1
ATOM 701 C C . ALA A 1 90 ? 7.620 -0.264 -16.989 1.00 83.12 90 ALA A C 1
ATOM 703 O O . ALA A 1 90 ? 8.438 -0.421 -17.892 1.00 83.12 90 ALA A O 1
ATOM 704 N N . GLU A 1 91 ? 6.693 0.696 -17.031 1.00 82.81 91 GLU A N 1
ATOM 705 C CA . GLU A 1 91 ? 6.570 1.657 -18.132 1.00 82.81 91 GLU A CA 1
ATOM 706 C C . GLU A 1 91 ? 7.822 2.533 -18.261 1.00 82.81 91 GLU A C 1
ATOM 708 O O . GLU A 1 91 ? 8.358 2.694 -19.358 1.00 82.81 91 GLU A O 1
ATOM 713 N N . VAL A 1 92 ? 8.343 3.035 -17.138 1.00 79.38 92 VAL A N 1
ATOM 714 C CA . VAL A 1 92 ? 9.605 3.784 -17.097 1.00 79.38 92 VAL A CA 1
ATOM 715 C C . VAL A 1 92 ? 10.761 2.916 -17.601 1.00 79.38 92 VAL A C 1
ATOM 717 O O . VAL A 1 92 ? 11.521 3.355 -18.464 1.00 79.38 92 VAL A O 1
ATOM 720 N N . GLY A 1 93 ? 10.875 1.673 -17.120 1.00 77.94 93 GLY A N 1
ATOM 721 C CA . GLY A 1 93 ? 11.895 0.727 -17.582 1.00 77.94 93 GLY A CA 1
ATOM 722 C C . GLY A 1 93 ? 11.821 0.459 -19.089 1.00 77.94 93 GLY A C 1
ATOM 723 O O . GLY A 1 93 ? 12.844 0.491 -19.773 1.00 77.94 93 GLY A O 1
ATOM 724 N N . TRP A 1 94 ? 10.611 0.279 -19.622 1.00 75.25 94 TRP A N 1
ATOM 725 C CA . TRP A 1 94 ? 10.369 0.115 -21.056 1.00 75.25 94 TRP A CA 1
ATOM 726 C C . TRP A 1 94 ? 10.821 1.332 -21.858 1.00 75.25 94 TRP A C 1
ATOM 728 O O . TRP A 1 94 ? 11.566 1.179 -22.824 1.00 75.25 94 TRP A O 1
ATOM 738 N N . ARG A 1 95 ? 10.436 2.540 -21.429 1.00 70.00 95 ARG A N 1
ATOM 739 C CA . ARG A 1 95 ? 10.830 3.793 -22.090 1.00 70.00 95 ARG A CA 1
ATOM 740 C C . ARG A 1 95 ? 12.355 3.981 -22.104 1.00 70.00 95 ARG A C 1
ATOM 742 O O . ARG A 1 95 ? 12.886 4.467 -23.102 1.00 70.00 95 ARG A O 1
ATOM 749 N N . PHE A 1 96 ? 13.057 3.570 -21.039 1.00 69.25 96 PHE A N 1
ATOM 750 C CA . PHE A 1 96 ? 14.524 3.616 -20.953 1.00 69.25 96 PHE A CA 1
ATOM 751 C C . PHE A 1 96 ? 15.179 2.630 -21.923 1.00 69.25 96 PHE A C 1
ATOM 753 O O . PHE A 1 96 ? 16.195 2.956 -22.535 1.00 69.25 96 PHE A O 1
ATOM 760 N N . ALA A 1 97 ? 14.607 1.433 -22.070 1.00 66.19 97 ALA A N 1
ATOM 761 C CA . ALA A 1 97 ? 15.099 0.421 -22.999 1.00 66.19 97 ALA A CA 1
ATOM 762 C C . ALA A 1 97 ? 14.852 0.804 -24.470 1.00 66.19 97 ALA A C 1
ATOM 764 O O . ALA A 1 97 ? 15.622 0.404 -25.342 1.00 66.19 97 ALA A O 1
ATOM 765 N N . SER A 1 98 ? 13.802 1.583 -24.751 1.00 61.81 98 SER A N 1
ATOM 766 C CA . SER A 1 98 ? 13.390 1.937 -26.112 1.00 61.81 98 SER A CA 1
ATOM 767 C C . SER A 1 98 ? 13.921 3.284 -26.630 1.00 61.81 98 SER A C 1
ATOM 769 O O . SER A 1 98 ? 13.848 3.514 -27.836 1.00 61.81 98 SER A O 1
ATOM 771 N N . SER A 1 99 ? 14.424 4.194 -25.777 1.00 59.34 99 SER A N 1
ATOM 772 C CA . SER A 1 99 ? 14.813 5.567 -26.179 1.00 59.34 99 SER A CA 1
ATOM 773 C C . SER A 1 99 ? 15.438 6.409 -25.041 1.00 59.34 99 SER A C 1
ATOM 775 O O . SER A 1 99 ? 15.351 6.058 -23.868 1.00 59.34 99 SER A O 1
ATOM 777 N N . LYS A 1 100 ? 16.041 7.572 -25.364 1.00 60.12 100 LYS A N 1
ATOM 778 C CA . LYS A 1 100 ? 16.481 8.573 -24.363 1.00 60.12 100 LYS A CA 1
ATOM 779 C C . LYS A 1 100 ? 15.267 9.218 -23.676 1.00 60.12 100 LYS A C 1
ATOM 781 O O . LYS A 1 100 ? 14.539 9.963 -24.321 1.00 60.12 100 LYS A O 1
ATOM 786 N N . ILE A 1 101 ? 15.096 8.977 -22.377 1.00 65.56 101 ILE A N 1
ATOM 787 C CA . ILE A 1 101 ? 14.041 9.579 -21.547 1.00 65.56 101 ILE A CA 1
ATOM 788 C C . ILE A 1 101 ? 14.377 11.027 -21.168 1.00 65.56 101 ILE A C 1
ATOM 790 O O . ILE A 1 101 ? 15.493 11.320 -20.728 1.00 65.56 101 ILE A O 1
ATOM 794 N N . SER A 1 102 ? 13.390 11.920 -21.266 1.00 67.25 102 SER A N 1
ATOM 795 C CA . SER A 1 102 ? 13.440 13.247 -20.657 1.00 67.25 102 SER A CA 1
ATOM 796 C C . SER A 1 102 ? 12.886 13.218 -19.227 1.00 67.25 102 SER A C 1
ATOM 798 O O . SER A 1 102 ? 12.060 12.387 -18.857 1.00 67.25 102 SER A O 1
ATOM 800 N N . ARG A 1 103 ? 13.303 14.174 -18.391 1.00 63.22 103 ARG A N 1
ATOM 801 C CA . ARG A 1 103 ? 12.783 14.320 -17.020 1.00 63.22 103 ARG A CA 1
ATOM 802 C C . ARG A 1 103 ? 11.259 14.534 -16.981 1.00 63.22 103 ARG A C 1
ATOM 804 O O . ARG A 1 103 ? 10.634 14.184 -15.986 1.00 63.22 103 ARG A O 1
ATOM 811 N N . ALA A 1 104 ? 10.677 15.094 -18.043 1.00 68.19 104 ALA A N 1
ATOM 812 C CA . ALA A 1 104 ? 9.236 15.294 -18.158 1.00 68.19 104 ALA A CA 1
ATOM 813 C C . ALA A 1 104 ? 8.484 13.960 -18.295 1.00 68.19 104 ALA A C 1
ATOM 815 O O . ALA A 1 104 ? 7.476 13.767 -17.621 1.00 68.19 104 ALA A O 1
ATOM 816 N N . ASP A 1 105 ? 9.033 13.012 -19.060 1.00 66.31 105 ASP A N 1
ATOM 817 C CA . ASP A 1 105 ? 8.423 11.693 -19.279 1.00 66.31 105 ASP A CA 1
ATOM 818 C C . ASP A 1 105 ? 8.331 10.876 -17.981 1.00 66.31 105 ASP A C 1
ATOM 820 O O . ASP A 1 105 ? 7.368 10.145 -17.762 1.00 66.31 105 ASP A O 1
ATOM 824 N N . ILE A 1 106 ? 9.327 11.016 -17.096 1.00 67.44 106 ILE A N 1
ATOM 825 C CA . ILE A 1 106 ? 9.334 10.360 -15.778 1.00 67.44 106 ILE A CA 1
ATOM 826 C C . ILE A 1 106 ? 8.226 10.931 -14.891 1.00 67.44 106 ILE A C 1
ATOM 828 O O . ILE A 1 106 ? 7.539 10.180 -14.202 1.00 67.44 106 ILE A O 1
ATOM 832 N N . PHE A 1 107 ? 8.054 12.254 -14.892 1.00 72.31 107 PHE A N 1
ATOM 833 C CA . PHE A 1 107 ? 7.026 12.902 -14.082 1.00 72.31 107 PHE A CA 1
ATOM 834 C C . PHE A 1 107 ? 5.617 12.564 -14.565 1.00 72.31 107 PHE A C 1
ATOM 836 O O . PHE A 1 107 ? 4.764 12.242 -13.741 1.00 72.31 107 PHE A O 1
ATOM 843 N N . GLU A 1 108 ? 5.398 12.554 -15.879 1.00 71.38 108 GLU A N 1
ATOM 844 C CA . GLU A 1 108 ? 4.130 12.136 -16.476 1.00 71.38 108 GLU A CA 1
ATOM 845 C C . GLU A 1 108 ? 3.789 10.682 -16.120 1.00 71.38 108 GLU A C 1
ATOM 847 O O . GLU A 1 108 ? 2.710 10.421 -15.591 1.00 71.38 108 GLU A O 1
ATOM 852 N N . ALA A 1 109 ? 4.725 9.746 -16.318 1.00 62.75 109 ALA A N 1
ATOM 853 C CA . ALA A 1 109 ? 4.511 8.334 -15.993 1.00 62.75 109 ALA A CA 1
ATOM 854 C 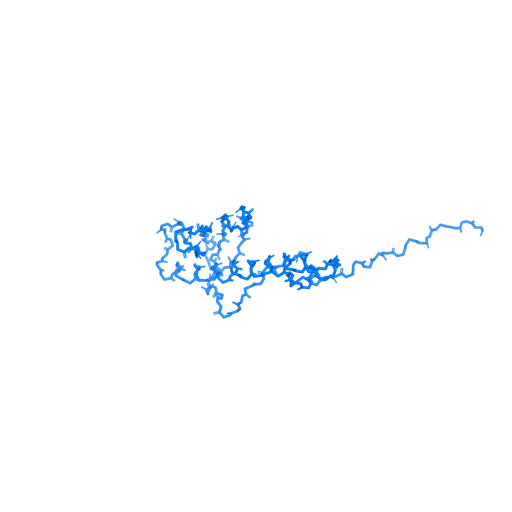C . ALA A 1 109 ? 4.249 8.111 -14.494 1.00 62.75 109 ALA A C 1
ATOM 856 O O . ALA A 1 109 ? 3.443 7.266 -14.121 1.00 62.75 109 ALA A O 1
ATOM 857 N N . ALA A 1 110 ? 4.894 8.890 -13.622 1.00 63.97 110 ALA A N 1
ATOM 858 C CA . ALA A 1 110 ? 4.684 8.825 -12.178 1.00 63.97 110 ALA A CA 1
ATOM 859 C C . ALA A 1 110 ? 3.380 9.495 -11.700 1.00 63.97 110 ALA A C 1
ATOM 861 O O . ALA A 1 110 ? 3.106 9.483 -10.499 1.00 63.97 110 ALA A O 1
ATOM 862 N N . GLY A 1 111 ? 2.591 10.104 -12.595 1.00 60.28 111 GLY A N 1
ATOM 863 C CA . GLY A 1 111 ? 1.397 10.869 -12.224 1.00 60.28 111 GLY A CA 1
ATOM 864 C C . GLY A 1 111 ? 1.715 12.130 -11.409 1.00 60.28 111 GLY A C 1
ATOM 865 O O . GLY A 1 111 ? 0.890 12.591 -10.623 1.00 60.28 111 GLY A O 1
ATOM 866 N N . LEU A 1 112 ? 2.923 12.680 -11.555 1.00 64.44 112 LEU A N 1
ATOM 867 C CA . LEU A 1 112 ? 3.412 13.847 -10.825 1.00 64.44 112 LEU A CA 1
ATOM 868 C C . LEU A 1 112 ? 3.354 15.088 -11.724 1.00 64.44 112 LEU A C 1
ATOM 870 O O . LEU A 1 112 ? 4.002 15.131 -12.766 1.00 64.44 112 LEU A O 1
ATOM 874 N N . SER A 1 113 ? 2.640 16.141 -11.315 1.00 54.53 113 SER A N 1
ATOM 875 C CA . SER A 1 113 ? 2.699 17.434 -12.009 1.00 54.53 113 SER A CA 1
ATOM 876 C C . SER A 1 113 ? 3.825 18.308 -11.444 1.00 54.53 113 SER A C 1
ATOM 878 O O . SER A 1 113 ? 3.986 18.464 -10.230 1.00 54.53 113 SER A O 1
ATOM 880 N N . THR A 1 114 ? 4.642 18.897 -12.320 1.00 53.84 114 THR A N 1
ATOM 881 C CA . THR A 1 114 ? 5.658 19.869 -11.905 1.00 53.84 114 THR A CA 1
ATOM 882 C C . THR A 1 114 ? 4.982 21.204 -11.600 1.00 53.84 114 THR A C 1
ATOM 884 O O . THR A 1 114 ? 4.561 21.906 -12.519 1.00 53.84 114 THR A O 1
ATOM 887 N N . VAL A 1 115 ? 4.909 21.601 -10.328 1.00 47.44 115 VAL A N 1
ATOM 888 C CA . VAL A 1 115 ? 4.650 23.007 -9.994 1.00 47.44 115 VAL A CA 1
ATOM 889 C C . VAL A 1 115 ? 5.903 23.785 -10.380 1.00 47.44 115 VAL A C 1
ATOM 891 O O . VAL A 1 115 ? 6.974 23.559 -9.816 1.00 47.44 115 VAL A O 1
ATOM 894 N N . ALA A 1 116 ? 5.785 24.677 -11.362 1.00 46.75 116 ALA A N 1
ATOM 895 C CA . ALA A 1 116 ? 6.838 25.630 -11.665 1.00 46.75 116 ALA A CA 1
ATOM 896 C C . ALA A 1 116 ? 7.094 26.472 -10.407 1.00 46.75 116 ALA A C 1
ATOM 898 O O . ALA A 1 116 ? 6.284 27.323 -10.038 1.00 46.75 116 ALA A O 1
ATOM 899 N N . VAL A 1 117 ? 8.215 26.229 -9.729 1.00 45.12 117 VAL A N 1
ATOM 900 C CA . VAL A 1 117 ? 8.732 27.182 -8.751 1.00 45.12 117 VAL A CA 1
ATOM 901 C C . VAL A 1 117 ? 9.118 28.407 -9.566 1.00 45.12 117 VAL A C 1
ATOM 903 O O . VAL A 1 117 ? 10.121 28.385 -10.276 1.00 45.12 117 VAL A O 1
ATOM 906 N N . ARG A 1 118 ? 8.291 29.458 -9.523 1.00 38.91 118 ARG A N 1
ATOM 907 C CA . ARG A 1 118 ? 8.705 30.781 -9.993 1.00 38.91 118 ARG A CA 1
ATOM 908 C C . ARG A 1 118 ? 9.923 31.152 -9.157 1.00 38.91 118 ARG A C 1
ATOM 910 O O . ARG A 1 118 ? 9.787 31.472 -7.978 1.00 38.91 118 ARG A O 1
ATOM 917 N N . SER A 1 119 ? 11.109 31.065 -9.743 1.00 40.72 119 SER A N 1
ATOM 918 C CA . SER A 1 119 ? 12.264 31.775 -9.223 1.00 40.72 119 SER A CA 1
ATOM 919 C C . SER A 1 119 ? 11.877 33.251 -9.147 1.00 40.72 119 SER A C 1
ATOM 921 O O . SER A 1 119 ? 11.455 33.852 -10.136 1.00 40.72 119 SER A O 1
ATOM 923 N N . SER A 1 120 ? 11.944 33.806 -7.937 1.00 43.16 120 SER A N 1
ATOM 924 C CA . SER A 1 120 ? 11.878 35.248 -7.710 1.00 43.16 120 SER A CA 1
ATOM 925 C C . SER A 1 120 ? 12.905 35.935 -8.618 1.00 43.16 120 SER A C 1
ATOM 927 O O . SER A 1 120 ? 14.024 35.422 -8.709 1.00 43.16 120 SER A O 1
ATOM 929 N N . PRO A 1 121 ? 12.589 37.065 -9.277 1.00 39.44 121 PRO A N 1
ATOM 930 C CA . PRO A 1 121 ? 13.599 37.801 -10.018 1.00 39.44 121 PRO A CA 1
ATOM 931 C C . PRO A 1 121 ? 14.630 38.329 -9.019 1.00 39.44 121 PRO A C 1
ATOM 933 O O . PRO A 1 121 ? 14.308 39.126 -8.138 1.00 39.44 121 PRO A O 1
ATOM 936 N N . ALA A 1 122 ? 15.859 37.838 -9.130 1.00 50.47 122 ALA A N 1
ATOM 937 C CA . ALA A 1 122 ? 17.022 38.497 -8.573 1.00 50.47 122 ALA A CA 1
ATOM 938 C C . ALA A 1 122 ? 17.451 39.557 -9.588 1.00 50.47 122 ALA A C 1
ATOM 940 O O . ALA A 1 122 ? 18.102 39.214 -10.564 1.00 50.47 122 ALA A O 1
ATOM 941 N N . GLU A 1 123 ? 17.051 40.811 -9.381 1.00 44.94 123 GLU A N 1
ATOM 942 C CA . GLU A 1 123 ? 17.634 41.972 -10.065 1.00 44.94 123 GLU A CA 1
ATOM 943 C C . GLU A 1 123 ? 17.363 43.245 -9.244 1.00 44.94 123 GLU A C 1
ATOM 945 O O . GLU A 1 123 ? 16.524 44.077 -9.563 1.00 44.94 123 GLU A O 1
ATOM 950 N N . CYS A 1 124 ? 18.090 43.373 -8.134 1.00 40.53 124 CYS A N 1
ATOM 951 C CA . CYS A 1 124 ? 18.367 44.653 -7.486 1.00 40.53 124 CYS A CA 1
ATOM 952 C C . CYS A 1 124 ? 19.838 44.640 -7.061 1.00 40.53 124 CYS A C 1
ATOM 954 O O . CYS A 1 124 ? 20.143 44.428 -5.893 1.00 40.53 124 CYS A O 1
ATOM 956 N N . TYR A 1 125 ? 20.747 44.804 -8.020 1.00 41.41 125 TYR A N 1
ATOM 957 C CA . TYR A 1 125 ? 22.032 45.452 -7.764 1.00 41.41 125 TYR A CA 1
ATOM 958 C C . TYR A 1 125 ? 22.571 46.025 -9.074 1.00 41.41 125 TYR A C 1
ATOM 960 O O . TYR A 1 125 ? 22.852 45.298 -10.023 1.00 41.41 125 TYR A O 1
ATOM 968 N N . GLY A 1 126 ? 22.666 47.346 -9.105 1.00 35.34 126 GLY A N 1
ATOM 969 C CA . GLY A 1 126 ? 23.178 48.141 -10.206 1.00 35.34 126 GLY A CA 1
ATOM 970 C C . GLY A 1 126 ? 23.279 49.577 -9.721 1.00 35.34 126 GLY A C 1
ATOM 971 O O . GLY A 1 126 ? 22.365 50.362 -9.941 1.00 35.34 126 GLY A O 1
ATOM 972 N N . ASP A 1 127 ? 24.355 49.866 -8.993 1.00 42.19 127 ASP A N 1
ATOM 973 C CA . ASP A 1 127 ? 24.834 51.225 -8.760 1.00 42.19 127 ASP A CA 1
ATOM 974 C C . ASP A 1 127 ? 25.263 51.831 -10.106 1.00 42.19 127 ASP A C 1
ATOM 976 O O . ASP A 1 127 ? 26.205 51.313 -10.710 1.00 42.19 127 ASP A O 1
ATOM 980 N N . VAL A 1 128 ? 24.596 52.911 -10.542 1.00 42.12 128 VAL A N 1
ATOM 981 C CA . VAL A 1 128 ? 25.208 54.150 -11.076 1.00 42.12 128 VAL A CA 1
ATOM 982 C C . VAL A 1 128 ? 24.270 55.325 -10.807 1.00 42.12 128 VAL A C 1
ATOM 984 O O . VAL A 1 128 ? 23.076 55.208 -11.162 1.00 42.12 128 VAL A O 1
#

Sequence (128 aa):
MAVWGADDMWAATGWSLLTVDVGMKGGTPLGTLTYIETTSSRTTDVAVRWDHVHDQLQCFVIDRETARMEREVIERDARARIGALLRISAEVGWRFASSKISRADIFEAAGLSTVAVRSSPAECYGDV

Foldseek 3Di:
DDDLDFPPVLDLPQKDWDDDDWDADPLWIFDKTWIAGPPPRDIWIWTWGADPVVRDIFIFIPDPVQDPVSGVSVRSRVRRSVVLVSVLVVVVVVDVVVDDDDPVNNCVSVVHDDDPPPDDDPDPDDDD

Secondary structure (DSSP, 8-state):
----PPPTTT--TTEEEEEEEEEEETTEEEEEEEEEETTT--EEEEEEEEETTTTEEEEEE--SSS-HHHHHHHHHHHHHHHHHHHHHHHHHHHHHHHS---HHHHHHHTT-----------------

Radius of gyration: 19.72 Å; chains: 1; bounding box: 39×74×42 Å